Protein AF-A0A957F2E9-F1 (afdb_monomer_lite)

Radius of gyration: 25.38 Å; chains: 1; bounding box: 46×32×67 Å

Structure (mmCIF, N/CA/C/O backbone):
data_AF-A0A957F2E9-F1
#
_entry.id   AF-A0A957F2E9-F1
#
loop_
_atom_site.group_PDB
_atom_site.id
_atom_site.type_symbol
_atom_site.label_atom_id
_atom_site.label_alt_id
_atom_site.label_comp_id
_atom_site.label_asym_id
_atom_site.label_entity_id
_atom_site.label_seq_id
_atom_site.pdbx_PDB_ins_code
_atom_site.Cartn_x
_atom_site.Cartn_y
_atom_site.Cartn_z
_atom_site.occupancy
_atom_site.B_iso_or_equiv
_atom_site.auth_seq_id
_atom_site.auth_comp_id
_atom_site.auth_asym_id
_atom_site.auth_atom_id
_atom_site.pdbx_PDB_model_num
ATOM 1 N N . MET A 1 1 ? -27.842 -9.057 45.967 1.00 50.12 1 MET A N 1
ATOM 2 C CA . MET A 1 1 ? -27.020 -7.829 46.070 1.00 50.12 1 MET A CA 1
ATOM 3 C C . MET A 1 1 ? -25.683 -7.947 45.326 1.00 50.12 1 MET A C 1
ATOM 5 O O . MET A 1 1 ? -25.455 -7.167 44.414 1.00 50.12 1 MET A O 1
ATOM 9 N N . LEU A 1 2 ? -24.852 -8.965 45.596 1.00 62.00 2 LEU A N 1
ATOM 10 C CA . LEU A 1 2 ? -23.533 -9.165 44.949 1.00 62.00 2 LEU A CA 1
ATOM 11 C C . LEU A 1 2 ? -23.543 -9.275 43.405 1.00 62.00 2 LEU A C 1
ATOM 13 O O . LEU A 1 2 ? -22.583 -8.877 42.754 1.00 62.00 2 LEU A O 1
ATOM 17 N N . ASN A 1 3 ? -24.626 -9.775 42.800 1.00 59.19 3 ASN A N 1
ATOM 18 C CA . ASN A 1 3 ? -24.697 -9.986 41.346 1.00 59.19 3 ASN A CA 1
ATOM 19 C C . ASN A 1 3 ? -25.051 -8.715 40.539 1.00 59.19 3 ASN A C 1
ATOM 21 O O . ASN A 1 3 ? -24.810 -8.659 39.336 1.00 59.19 3 ASN A O 1
ATOM 25 N N . GLN A 1 4 ? -25.625 -7.693 41.187 1.00 60.91 4 GLN A N 1
ATOM 26 C CA . GLN A 1 4 ? -25.982 -6.426 40.532 1.00 60.91 4 GLN A CA 1
ATOM 27 C C . GLN A 1 4 ? -24.738 -5.549 40.332 1.00 60.91 4 GLN A C 1
ATOM 29 O O . GLN A 1 4 ? -24.452 -5.147 39.209 1.00 60.91 4 GLN A O 1
ATOM 34 N N . LEU A 1 5 ? -23.899 -5.427 41.368 1.00 61.00 5 LEU A N 1
ATOM 35 C CA . LEU A 1 5 ? -22.636 -4.675 41.319 1.00 61.00 5 LEU A CA 1
ATOM 36 C C . LEU A 1 5 ? -21.675 -5.174 40.222 1.00 61.00 5 LEU A C 1
ATOM 38 O O . LEU A 1 5 ? -20.980 -4.384 39.586 1.00 61.00 5 LEU A O 1
ATOM 42 N N . ARG A 1 6 ? -21.664 -6.487 39.951 1.00 64.44 6 ARG A N 1
ATOM 43 C CA . ARG A 1 6 ? -20.811 -7.095 38.916 1.00 64.44 6 ARG A CA 1
ATOM 44 C C . ARG A 1 6 ? -21.291 -6.790 37.491 1.00 64.44 6 ARG A C 1
ATOM 46 O O . ARG A 1 6 ? -20.469 -6.618 36.596 1.00 64.44 6 ARG A O 1
ATOM 53 N N . ARG A 1 7 ? -22.610 -6.704 37.273 1.00 61.69 7 ARG A N 1
ATOM 54 C CA . ARG A 1 7 ? -23.204 -6.384 35.961 1.00 61.69 7 ARG A CA 1
ATOM 55 C C . ARG A 1 7 ? -23.017 -4.918 35.587 1.00 61.69 7 ARG A C 1
ATOM 57 O O . ARG A 1 7 ? -22.755 -4.631 34.423 1.00 61.69 7 ARG A O 1
ATOM 64 N N . ASP A 1 8 ? -23.098 -4.020 36.560 1.00 62.47 8 ASP A N 1
ATOM 65 C CA . ASP A 1 8 ? -22.945 -2.584 36.318 1.00 62.47 8 ASP A CA 1
ATOM 66 C C . ASP A 1 8 ? -21.482 -2.213 36.037 1.00 62.47 8 ASP A C 1
ATOM 68 O O . ASP A 1 8 ? -21.207 -1.412 35.145 1.00 62.47 8 ASP A O 1
ATOM 72 N N . SER A 1 9 ? -20.539 -2.885 36.706 1.00 62.75 9 SER A N 1
ATOM 73 C CA . SER A 1 9 ? -19.100 -2.744 36.444 1.00 62.75 9 SER A CA 1
ATOM 74 C C . SER A 1 9 ? -18.685 -3.314 35.074 1.00 62.75 9 SER A C 1
ATOM 76 O O . SER A 1 9 ? -17.846 -2.743 34.385 1.00 62.75 9 SER A O 1
ATOM 78 N N . LEU A 1 10 ? -19.325 -4.401 34.619 1.00 68.12 10 LEU A N 1
ATOM 79 C CA . LEU A 1 10 ? -1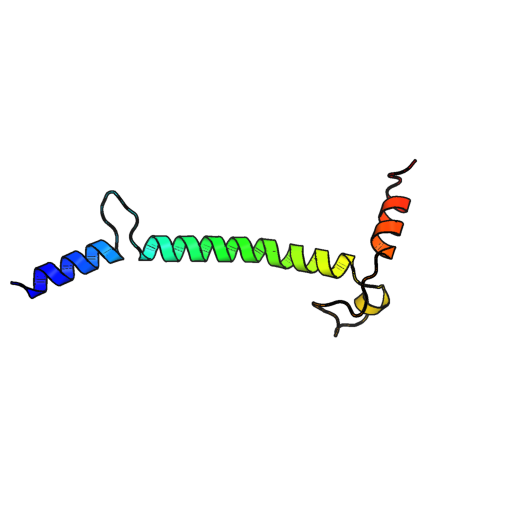9.145 -4.917 33.256 1.00 68.12 10 LEU A CA 1
ATOM 80 C C . LEU A 1 10 ? -19.728 -3.958 32.209 1.00 68.12 10 LEU A C 1
ATOM 82 O O . LEU A 1 10 ? -19.073 -3.663 31.213 1.00 68.12 10 LEU A O 1
ATOM 86 N N . LYS A 1 11 ? -20.934 -3.424 32.428 1.00 64.6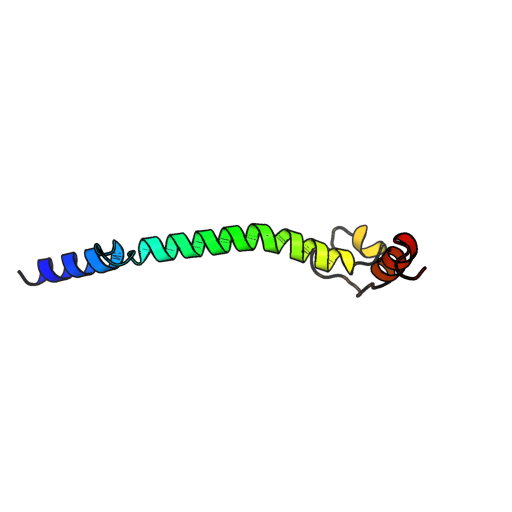9 11 LYS A N 1
ATOM 87 C CA . LYS A 1 11 ? -21.541 -2.462 31.497 1.00 64.69 11 LYS A CA 1
ATOM 88 C C . LYS A 1 11 ? -20.716 -1.184 31.363 1.00 64.69 11 LYS A C 1
ATOM 90 O O . LYS A 1 11 ? -20.538 -0.730 30.238 1.00 64.69 11 LYS A O 1
ATOM 95 N N . SER A 1 12 ? -20.181 -0.634 32.454 1.00 64.50 12 SER A N 1
ATOM 96 C CA . SER A 1 12 ? -19.347 0.576 32.391 1.00 64.50 12 SER A CA 1
ATOM 97 C C . SER A 1 12 ? -18.000 0.339 31.700 1.00 64.50 12 SER A C 1
ATOM 99 O O . SER A 1 12 ? -17.493 1.236 31.031 1.00 64.50 12 SER A O 1
ATOM 101 N N . PHE A 1 13 ? -17.452 -0.876 31.782 1.00 67.44 13 PHE A N 1
ATOM 102 C CA . PHE A 1 13 ? -16.238 -1.267 31.062 1.00 67.44 13 PHE A CA 1
ATOM 103 C C . PHE A 1 13 ? -16.471 -1.441 29.547 1.00 67.44 13 PHE A C 1
ATOM 105 O O . PHE A 1 13 ? -15.656 -1.004 28.734 1.00 67.44 13 PHE A O 1
ATOM 112 N N . PHE A 1 14 ? -17.607 -2.030 29.147 1.00 67.00 14 PHE A N 1
ATOM 113 C CA . PHE A 1 14 ? -17.943 -2.257 27.732 1.00 67.00 14 PHE A CA 1
ATOM 114 C C . PHE A 1 14 ? -18.500 -1.013 27.014 1.00 67.00 14 PHE A C 1
ATOM 116 O O . PHE A 1 14 ? -18.110 -0.753 25.875 1.00 67.00 14 PHE A O 1
ATOM 123 N N . LEU A 1 15 ? -19.386 -0.240 27.655 1.00 67.62 15 LEU A N 1
ATOM 124 C CA . LEU A 1 15 ? -20.025 0.952 27.069 1.00 67.62 15 LEU A CA 1
ATOM 125 C C . LEU A 1 15 ? -19.252 2.256 27.325 1.00 67.62 15 LEU A C 1
ATOM 127 O O . LEU A 1 15 ? -19.501 3.248 26.644 1.00 67.62 15 LEU A O 1
ATOM 131 N N . GLY A 1 16 ? -18.276 2.244 28.235 1.00 63.62 16 GLY A N 1
ATOM 132 C CA . GLY A 1 16 ? -17.489 3.421 28.591 1.00 63.62 16 GLY A CA 1
ATOM 133 C C . GLY A 1 16 ? -18.144 4.264 29.678 1.00 63.62 16 GLY A C 1
ATOM 134 O O . GLY A 1 16 ? -19.342 4.170 29.948 1.00 63.62 16 GLY A O 1
ATOM 135 N N . ASN A 1 17 ? -17.329 5.097 30.320 1.00 65.06 17 ASN A N 1
ATOM 136 C CA . ASN A 1 17 ? -17.758 6.041 31.351 1.00 65.06 17 ASN A CA 1
ATOM 137 C C . ASN A 1 17 ? -17.569 7.474 30.823 1.00 65.06 17 ASN A C 1
ATOM 139 O O . ASN A 1 17 ? -16.850 7.677 29.851 1.00 65.06 17 ASN A O 1
ATOM 143 N N . ARG A 1 18 ? -18.165 8.488 31.468 1.00 59.62 18 ARG A N 1
ATOM 144 C CA . ARG A 1 18 ? -18.210 9.899 30.991 1.00 59.62 18 ARG A CA 1
ATOM 145 C C . ARG A 1 18 ? -16.853 10.535 30.614 1.00 59.62 18 ARG A C 1
ATOM 147 O O . ARG A 1 18 ? -16.851 11.575 29.969 1.00 59.62 18 ARG A O 1
ATOM 154 N N . THR A 1 19 ? -15.733 9.922 30.994 1.00 63.38 19 THR A N 1
ATOM 155 C CA . THR A 1 19 ? -14.363 10.412 30.764 1.00 63.38 19 THR A CA 1
ATOM 156 C C . THR A 1 19 ? -13.562 9.556 29.771 1.00 63.38 19 THR A C 1
ATOM 158 O O . THR A 1 19 ? -12.542 10.016 29.267 1.00 63.38 19 THR A O 1
ATOM 161 N N . GLN A 1 20 ? -13.980 8.319 29.472 1.00 64.88 20 GLN A N 1
ATOM 162 C CA . GLN A 1 20 ? -13.228 7.403 28.606 1.00 64.88 20 GLN A CA 1
ATOM 163 C C . GLN A 1 20 ? -14.154 6.607 27.687 1.00 64.88 20 GLN A C 1
ATOM 165 O O . GLN A 1 20 ? -15.115 5.981 28.142 1.00 64.88 20 GLN A O 1
ATOM 170 N N . TYR A 1 21 ? -13.820 6.601 26.395 1.00 68.44 21 TYR A N 1
ATOM 171 C CA . TYR A 1 21 ? -14.484 5.770 25.397 1.00 68.44 21 TYR A CA 1
ATOM 172 C C . TYR A 1 21 ? -14.428 4.293 25.808 1.00 68.44 21 TYR A C 1
ATOM 174 O O . TYR A 1 21 ? -13.367 3.777 26.165 1.00 68.44 21 TYR A O 1
ATOM 182 N N . GLY A 1 22 ? -15.581 3.621 25.778 1.00 81.38 22 GLY A N 1
ATOM 183 C CA . GLY A 1 22 ? -15.684 2.201 26.111 1.00 81.38 22 GLY A CA 1
ATOM 184 C C . GLY A 1 22 ? -14.909 1.322 25.135 1.00 81.38 22 GLY A C 1
ATOM 185 O O . GLY A 1 22 ? -14.666 1.712 23.990 1.00 81.38 22 GLY A O 1
ATOM 186 N N . LEU A 1 23 ? -14.564 0.104 25.564 1.00 85.00 23 LEU A N 1
ATOM 187 C CA . LEU A 1 23 ? -13.843 -0.857 24.720 1.00 85.00 23 LEU A CA 1
ATOM 188 C C . LEU A 1 23 ? -14.514 -1.076 23.362 1.00 85.00 23 LEU A C 1
ATOM 190 O O . LEU A 1 23 ? -13.818 -1.164 22.355 1.00 85.00 23 LEU A O 1
ATOM 194 N N . LEU A 1 24 ? -15.850 -1.114 23.320 1.00 85.31 24 LEU A N 1
ATOM 195 C CA . LEU A 1 24 ? -16.590 -1.290 22.073 1.00 85.31 24 LEU A CA 1
ATOM 196 C C . LEU A 1 24 ? -16.314 -0.155 21.077 1.00 85.31 24 LEU A C 1
ATOM 198 O O . LEU A 1 24 ? -16.069 -0.419 19.903 1.00 85.31 24 LEU A O 1
ATOM 202 N N . PHE A 1 25 ? -16.307 1.095 21.545 1.00 86.44 25 PHE A N 1
ATOM 203 C CA . PHE A 1 25 ? -16.019 2.247 20.692 1.00 86.44 25 PHE A CA 1
ATOM 204 C C . PHE A 1 25 ? -14.580 2.208 20.176 1.00 86.44 25 PHE A C 1
ATOM 206 O O . PHE A 1 25 ? -14.358 2.413 18.988 1.00 86.44 25 PHE A O 1
ATOM 213 N N . ASN A 1 26 ? -13.613 1.879 21.038 1.00 89.00 26 ASN A N 1
ATOM 214 C CA . ASN A 1 26 ? -12.212 1.776 20.630 1.00 89.00 26 ASN A CA 1
ATOM 215 C C . ASN A 1 26 ? -12.010 0.673 19.586 1.00 89.00 26 ASN A C 1
ATOM 217 O O . ASN A 1 26 ? -11.329 0.897 18.592 1.00 89.00 26 ASN A O 1
ATOM 221 N N . VAL A 1 27 ? -12.635 -0.495 19.767 1.00 93.25 27 VAL A N 1
ATOM 222 C CA . VAL A 1 27 ? -12.581 -1.583 18.779 1.00 93.25 27 VAL A CA 1
ATOM 223 C C . VAL A 1 27 ? -13.152 -1.127 17.438 1.00 93.25 27 VAL A C 1
ATOM 225 O O . VAL A 1 27 ? -12.502 -1.311 16.414 1.00 93.25 27 VAL A O 1
ATOM 228 N N . VAL A 1 28 ? -14.325 -0.486 17.432 1.00 94.88 28 VAL A N 1
ATOM 229 C CA . VAL A 1 28 ? -14.933 0.046 16.201 1.00 94.88 28 VAL A CA 1
ATOM 230 C C . VAL A 1 28 ? -14.042 1.109 15.553 1.00 94.88 28 VAL A C 1
ATOM 232 O O . VAL A 1 28 ? -13.844 1.075 14.341 1.00 94.88 28 VAL A O 1
ATOM 235 N N . LEU A 1 29 ? -13.458 2.012 16.343 1.00 94.44 29 LEU A N 1
ATOM 236 C CA . LEU A 1 29 ? -12.537 3.039 15.862 1.00 94.44 29 LEU A CA 1
ATOM 237 C C . LEU A 1 29 ? -11.297 2.419 15.208 1.00 94.44 29 LEU A C 1
ATOM 239 O O . LEU A 1 29 ? -10.946 2.796 14.094 1.00 94.44 29 LEU A O 1
ATOM 243 N N . TYR A 1 30 ? -10.650 1.451 15.859 1.00 96.31 30 TYR A N 1
ATOM 244 C CA . TYR A 1 30 ? -9.482 0.777 15.293 1.00 96.31 30 TYR A CA 1
ATOM 245 C C . TYR A 1 30 ? -9.830 -0.037 14.046 1.00 96.31 30 TYR A C 1
ATOM 247 O O . TYR A 1 30 ? -9.068 -0.003 13.083 1.00 96.31 30 TYR A O 1
ATOM 255 N N . LEU A 1 31 ? -10.984 -0.711 14.014 1.00 97.81 31 LEU A N 1
ATOM 256 C CA . LEU A 1 31 ? -11.466 -1.392 12.8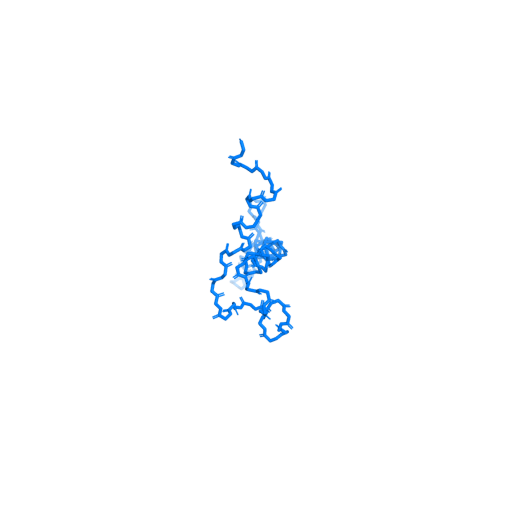10 1.00 97.81 31 LEU A CA 1
ATOM 257 C C . LEU A 1 31 ? -11.676 -0.410 11.654 1.00 97.81 31 LEU A C 1
ATOM 259 O O . LEU A 1 31 ? -11.258 -0.696 10.535 1.00 97.81 31 LEU A O 1
ATOM 263 N N . LEU A 1 32 ? -12.266 0.758 11.923 1.00 97.88 32 LEU A N 1
ATOM 264 C CA . LEU A 1 32 ? -12.446 1.809 10.925 1.00 97.88 32 LEU A CA 1
ATOM 265 C C . LEU A 1 32 ? -11.095 2.332 10.418 1.00 97.88 32 LEU A C 1
ATOM 267 O O . LEU A 1 32 ? -10.898 2.445 9.212 1.00 97.88 32 LEU A O 1
ATOM 271 N N . LEU A 1 33 ? -10.149 2.604 11.321 1.00 97.75 33 LEU A N 1
ATOM 272 C CA . LEU A 1 33 ? -8.803 3.054 10.961 1.00 97.75 33 LEU A CA 1
ATOM 273 C C . LEU A 1 33 ? -8.060 2.017 10.112 1.00 97.75 33 LEU A C 1
ATOM 275 O O . LEU A 1 33 ? -7.444 2.382 9.113 1.00 97.75 33 LEU A O 1
ATOM 279 N N . ILE A 1 34 ? -8.150 0.732 10.464 1.00 97.69 34 ILE A N 1
ATOM 280 C CA . ILE A 1 34 ? -7.569 -0.360 9.676 1.00 97.69 34 ILE A CA 1
ATOM 281 C C . ILE A 1 34 ? -8.242 -0.451 8.306 1.00 97.69 34 ILE A C 1
ATOM 283 O O . ILE A 1 34 ? -7.542 -0.585 7.308 1.00 97.69 34 ILE A O 1
ATOM 287 N N . ALA A 1 35 ? -9.571 -0.350 8.233 1.00 97.94 35 ALA A N 1
ATOM 288 C CA . ALA A 1 35 ? -10.300 -0.407 6.968 1.00 97.94 35 ALA A CA 1
ATOM 289 C C . ALA A 1 35 ? -9.895 0.741 6.035 1.00 97.94 35 ALA A C 1
ATOM 291 O O . ALA A 1 35 ? -9.580 0.507 4.871 1.00 97.94 35 ALA A O 1
ATOM 292 N N . ILE A 1 36 ? -9.830 1.969 6.556 1.00 97.75 36 ILE A N 1
ATOM 293 C CA . ILE A 1 36 ? -9.359 3.134 5.800 1.00 97.75 36 ILE A CA 1
ATOM 294 C C . ILE A 1 36 ? -7.905 2.922 5.367 1.00 97.75 36 ILE A C 1
ATOM 296 O O . ILE A 1 36 ? -7.590 3.068 4.189 1.00 97.75 36 ILE A O 1
ATOM 300 N N . GLY A 1 37 ? -7.027 2.517 6.288 1.00 97.62 37 GLY A N 1
ATOM 301 C CA . GLY A 1 37 ? -5.628 2.221 5.983 1.00 97.62 37 GLY A CA 1
ATOM 302 C C . GLY A 1 37 ? -5.485 1.171 4.881 1.00 97.62 37 GLY A C 1
ATOM 303 O O . GLY A 1 37 ? -4.714 1.362 3.949 1.00 97.62 37 GLY A O 1
ATOM 304 N N . PHE A 1 38 ? -6.279 0.103 4.928 1.00 97.50 38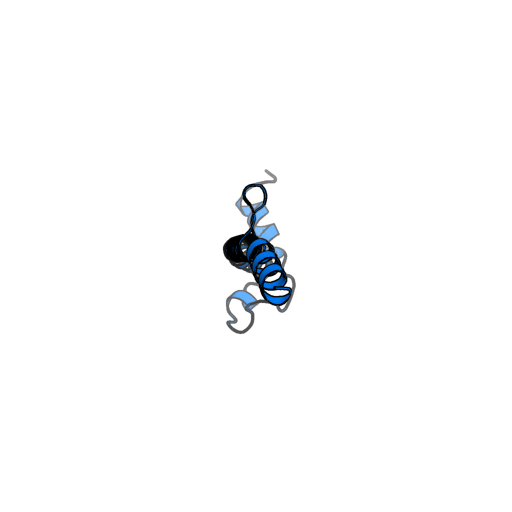 PHE A N 1
ATOM 305 C CA . PHE A 1 38 ? -6.296 -0.947 3.915 1.00 97.50 38 PHE A CA 1
ATOM 306 C C . PHE A 1 38 ? -6.747 -0.431 2.543 1.00 97.50 38 PHE A C 1
ATOM 308 O O . PHE A 1 38 ? -6.099 -0.740 1.544 1.00 97.50 38 PHE A O 1
ATOM 315 N N . VAL A 1 39 ? -7.798 0.398 2.486 1.00 97.62 39 VAL A N 1
ATOM 316 C CA . VAL A 1 39 ? -8.285 1.015 1.236 1.00 97.62 39 VAL A CA 1
ATOM 317 C C . VAL A 1 39 ? -7.191 1.834 0.545 1.00 97.62 39 VAL A C 1
ATOM 319 O O . VAL A 1 39 ? -7.106 1.805 -0.680 1.00 97.62 39 VAL A O 1
ATOM 322 N N . TYR A 1 40 ? -6.330 2.519 1.302 1.00 96.12 40 TYR A N 1
ATOM 323 C CA . TYR A 1 40 ? -5.198 3.268 0.742 1.00 96.12 40 TYR A CA 1
ATOM 324 C C . TYR A 1 40 ? -3.975 2.394 0.444 1.00 96.12 40 TYR A C 1
ATOM 326 O O . TYR A 1 40 ? -3.329 2.563 -0.590 1.00 96.12 40 TYR A O 1
ATOM 334 N N . LEU A 1 41 ? -3.642 1.458 1.332 1.00 96.88 41 LEU A N 1
ATOM 335 C CA . LEU A 1 41 ? -2.446 0.627 1.195 1.00 96.88 41 LEU A CA 1
ATOM 336 C C . LEU A 1 41 ? -2.567 -0.382 0.053 1.00 96.88 41 LEU A C 1
ATOM 338 O O . LEU A 1 41 ? -1.583 -0.608 -0.644 1.00 96.88 41 LEU A O 1
ATOM 342 N N . TYR A 1 42 ? -3.748 -0.960 -0.174 1.00 95.19 42 TYR A N 1
ATOM 343 C CA . TYR A 1 42 ? -3.967 -1.938 -1.242 1.00 95.19 42 TYR A CA 1
ATOM 344 C C . TYR A 1 42 ? -3.552 -1.419 -2.634 1.00 95.19 42 TYR A C 1
ATOM 346 O O . TYR A 1 42 ? -2.683 -2.038 -3.254 1.00 95.19 42 TYR A O 1
ATOM 354 N N . PRO A 1 43 ? -4.098 -0.293 -3.146 1.00 96.00 43 PRO A N 1
ATOM 355 C CA . PRO A 1 43 ? -3.710 0.216 -4.458 1.00 96.00 43 PRO A CA 1
ATOM 356 C C . PRO A 1 43 ? -2.250 0.675 -4.488 1.00 96.00 43 PRO A C 1
ATOM 358 O O . PRO A 1 43 ? -1.585 0.483 -5.501 1.00 96.00 43 PRO A O 1
ATOM 361 N N . LEU A 1 44 ? -1.723 1.223 -3.388 1.00 96.56 44 LEU A N 1
ATOM 362 C CA . LEU A 1 44 ? -0.330 1.664 -3.311 1.00 96.56 44 LEU A CA 1
ATOM 363 C C . LEU A 1 44 ? 0.643 0.486 -3.439 1.00 96.56 44 LEU A C 1
ATOM 365 O O . LEU A 1 44 ? 1.578 0.542 -4.236 1.00 96.56 44 LEU A O 1
ATOM 369 N N . LEU A 1 45 ? 0.396 -0.603 -2.708 1.00 96.00 45 LEU A N 1
ATOM 370 C CA . LEU A 1 45 ? 1.185 -1.831 -2.808 1.00 96.00 45 LEU A CA 1
ATOM 371 C C . LEU A 1 45 ? 1.047 -2.465 -4.193 1.00 96.00 45 LEU A C 1
ATOM 373 O O . LEU A 1 45 ? 2.044 -2.888 -4.773 1.00 96.00 45 LEU A O 1
ATOM 377 N N . PHE A 1 46 ? -0.163 -2.481 -4.757 1.00 94.56 46 PHE A N 1
ATOM 378 C CA . PHE A 1 46 ? -0.383 -2.972 -6.114 1.00 94.56 46 PHE A CA 1
ATOM 379 C C . PHE A 1 46 ? 0.420 -2.171 -7.149 1.00 94.56 46 PHE A C 1
ATOM 381 O O . PHE A 1 46 ? 1.067 -2.763 -8.014 1.00 94.56 46 PHE A O 1
ATOM 388 N N . MET A 1 47 ? 0.432 -0.840 -7.047 1.00 94.88 47 MET A N 1
ATOM 389 C CA . MET A 1 47 ? 1.233 0.021 -7.921 1.00 94.88 47 MET A CA 1
ATOM 390 C C . MET A 1 47 ? 2.734 -0.197 -7.718 1.00 94.88 47 MET A C 1
ATOM 392 O O . MET A 1 47 ? 3.456 -0.279 -8.706 1.00 94.88 47 MET A O 1
ATOM 396 N N . PHE A 1 48 ? 3.191 -0.358 -6.474 1.00 95.00 48 PHE A N 1
ATOM 397 C CA . PHE A 1 48 ? 4.595 -0.630 -6.152 1.00 95.00 48 PHE A CA 1
ATOM 398 C C . PHE A 1 48 ? 5.091 -1.961 -6.735 1.00 95.00 48 PHE A C 1
ATOM 400 O O . PHE A 1 48 ? 6.171 -2.037 -7.312 1.00 95.00 48 PHE A O 1
ATOM 407 N N . VAL A 1 49 ? 4.297 -3.025 -6.623 1.00 94.56 49 VAL A N 1
ATOM 408 C CA . VAL A 1 49 ? 4.625 -4.309 -7.254 1.00 94.56 49 VAL A CA 1
ATOM 409 C C . VAL A 1 49 ? 4.602 -4.160 -8.774 1.00 94.56 49 VAL A C 1
ATOM 411 O O . VAL A 1 49 ? 5.496 -4.640 -9.463 1.00 94.56 49 VAL A O 1
ATOM 414 N N . THR A 1 50 ? 3.586 -3.483 -9.313 1.00 94.25 50 THR A N 1
ATOM 415 C CA . THR A 1 50 ? 3.405 -3.322 -10.762 1.00 94.25 5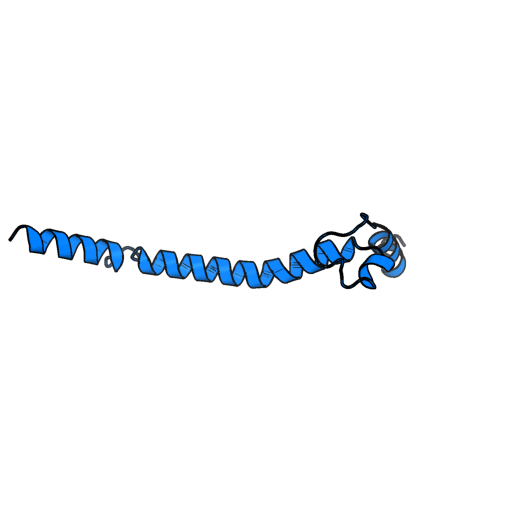0 THR A CA 1
ATOM 416 C C . THR A 1 50 ? 4.522 -2.499 -11.400 1.00 94.25 50 THR A C 1
ATOM 418 O O . THR A 1 50 ? 4.942 -2.821 -12.507 1.00 94.25 50 THR A O 1
ATOM 421 N N . SER A 1 51 ? 5.072 -1.496 -10.711 1.00 94.25 51 SER A N 1
ATOM 422 C CA . SER A 1 51 ? 6.213 -0.727 -11.220 1.00 94.25 51 SER A CA 1
ATOM 423 C C . SER A 1 51 ? 7.486 -1.567 -11.364 1.00 94.25 51 SER A C 1
ATOM 425 O O . SER A 1 51 ? 8.332 -1.239 -12.197 1.00 94.25 51 SER A O 1
ATOM 427 N N . LEU A 1 52 ? 7.593 -2.669 -10.614 1.00 95.06 52 LEU A N 1
ATOM 428 C CA . LEU A 1 52 ? 8.692 -3.636 -10.678 1.00 95.06 52 LEU A CA 1
ATOM 429 C C . LEU A 1 52 ? 8.458 -4.782 -11.681 1.00 95.06 52 LEU A C 1
ATOM 431 O O . LEU A 1 52 ? 9.361 -5.595 -11.861 1.00 95.06 52 LEU A O 1
ATOM 435 N N . LYS A 1 53 ? 7.285 -4.879 -12.324 1.00 94.50 53 LYS A N 1
ATOM 436 C CA . LYS A 1 53 ? 6.978 -5.949 -13.293 1.00 94.50 53 LYS A CA 1
ATOM 437 C C . LYS A 1 53 ? 7.648 -5.708 -14.643 1.00 94.50 53 LYS A C 1
ATOM 439 O O . LYS A 1 53 ? 7.697 -4.576 -15.134 1.00 94.50 53 LYS A O 1
ATOM 444 N N . SER A 1 54 ? 8.100 -6.786 -15.283 1.00 94.38 54 SER A N 1
ATOM 445 C CA . SER A 1 54 ? 8.527 -6.745 -16.682 1.00 94.38 54 SER A CA 1
ATOM 446 C C . SER A 1 54 ? 7.320 -6.610 -17.628 1.00 94.38 54 SER A C 1
ATOM 448 O O . SER A 1 54 ? 6.187 -6.913 -17.241 1.00 94.38 54 SER A O 1
ATOM 450 N N . PRO A 1 55 ? 7.510 -6.180 -18.890 1.00 91.62 55 PRO A N 1
ATOM 451 C CA . PRO A 1 55 ? 6.415 -6.111 -19.859 1.00 91.62 55 PRO A CA 1
ATOM 452 C C . PRO A 1 55 ? 5.708 -7.455 -20.087 1.00 91.62 55 PRO A C 1
ATOM 454 O O . PRO A 1 55 ? 4.506 -7.473 -20.332 1.00 91.62 55 PRO A O 1
ATOM 457 N N . ALA A 1 56 ? 6.432 -8.574 -19.979 1.00 92.75 56 ALA A N 1
ATOM 458 C CA . ALA A 1 56 ? 5.853 -9.911 -20.094 1.00 92.75 56 ALA A CA 1
ATOM 459 C C . ALA A 1 56 ? 4.951 -10.247 -18.892 1.00 92.75 56 ALA A C 1
ATOM 461 O O . ALA A 1 56 ? 3.852 -10.768 -19.080 1.00 92.75 56 ALA A O 1
ATOM 462 N N . ASP A 1 57 ? 5.368 -9.873 -17.678 1.00 92.19 57 ASP A N 1
ATOM 463 C CA . ASP A 1 57 ? 4.574 -10.050 -16.456 1.00 92.19 57 ASP A CA 1
ATOM 464 C C . ASP A 1 57 ? 3.284 -9.219 -16.468 1.00 92.19 57 ASP A C 1
ATOM 466 O O . ASP A 1 57 ? 2.269 -9.651 -15.930 1.00 92.19 57 ASP A O 1
ATOM 470 N N . LEU A 1 58 ? 3.284 -8.045 -17.110 1.00 90.12 58 LEU A N 1
ATOM 471 C CA . LEU A 1 58 ? 2.078 -7.218 -17.265 1.00 90.12 58 LEU A CA 1
ATOM 472 C C . LEU A 1 58 ? 1.025 -7.854 -18.184 1.00 90.12 58 LEU A C 1
ATOM 474 O O . LEU A 1 58 ? -0.165 -7.588 -18.029 1.00 90.12 58 LEU A O 1
ATOM 478 N N . LEU A 1 59 ? 1.459 -8.678 -19.139 1.00 92.25 59 LEU A N 1
ATOM 479 C CA . LEU A 1 59 ? 0.581 -9.383 -20.074 1.00 92.25 59 LEU A CA 1
ATOM 480 C C . LEU A 1 59 ? 0.113 -10.737 -19.527 1.00 92.25 59 LEU A C 1
ATOM 482 O O . LEU A 1 59 ? -0.795 -11.344 -20.094 1.00 92.25 59 LEU A O 1
ATOM 486 N N . ASN A 1 60 ? 0.715 -11.211 -18.434 1.00 92.62 60 ASN A N 1
ATOM 487 C CA . ASN A 1 60 ? 0.379 -12.483 -17.818 1.00 92.62 60 ASN A CA 1
ATOM 488 C C . ASN A 1 60 ? -0.604 -12.287 -16.644 1.00 92.62 60 ASN A C 1
ATOM 490 O O . ASN A 1 60 ? -0.198 -11.840 -15.568 1.00 92.62 60 ASN A O 1
ATOM 494 N N . PRO A 1 61 ? -1.883 -12.690 -16.779 1.00 89.19 61 PRO A N 1
ATOM 495 C CA . PRO A 1 61 ? -2.874 -12.528 -15.714 1.00 89.19 61 PRO A CA 1
ATOM 496 C C . PRO A 1 61 ? -2.583 -13.383 -14.470 1.00 89.19 61 PRO A C 1
ATOM 498 O O . PRO A 1 61 ? -3.169 -13.143 -13.417 1.00 89.19 61 PRO A O 1
ATOM 501 N N . MET A 1 62 ? -1.675 -14.362 -14.557 1.00 91.00 62 MET A N 1
ATOM 502 C CA . MET A 1 62 ? -1.257 -15.176 -13.412 1.00 91.00 62 MET A CA 1
ATOM 503 C C . MET A 1 62 ? -0.279 -14.435 -12.483 1.00 91.00 62 MET A C 1
ATOM 505 O O . MET A 1 62 ? -0.079 -14.857 -11.346 1.00 91.00 62 MET A O 1
ATOM 509 N N . VAL A 1 63 ? 0.309 -13.317 -12.928 1.00 88.81 63 VAL A N 1
ATOM 510 C CA . VAL A 1 63 ? 1.338 -12.562 -12.193 1.00 88.81 63 VAL A CA 1
ATOM 511 C C . VAL A 1 63 ? 0.728 -11.297 -11.583 1.00 88.81 63 VAL A C 1
ATOM 513 O O . VAL A 1 63 ? 0.986 -10.162 -11.992 1.00 88.81 63 VAL A O 1
ATOM 516 N N . GLN A 1 64 ? -0.136 -11.477 -10.582 1.00 88.00 64 GLN A N 1
ATOM 517 C CA . GLN A 1 64 ? -0.862 -10.358 -9.969 1.00 88.00 64 GLN A CA 1
ATOM 518 C C . GLN A 1 64 ? -0.076 -9.673 -8.839 1.00 88.00 64 GLN A C 1
ATOM 520 O O . GLN A 1 64 ? 0.032 -8.446 -8.843 1.00 88.00 64 GLN A O 1
ATOM 525 N N . TRP A 1 65 ? 0.496 -10.448 -7.914 1.00 88.62 65 TRP A N 1
ATOM 526 C CA . TRP A 1 65 ? 1.012 -9.943 -6.631 1.00 88.62 65 TRP A CA 1
ATOM 527 C C . TRP A 1 65 ? 2.528 -9.981 -6.472 1.00 88.62 65 TRP A C 1
ATOM 529 O O . TRP A 1 65 ? 3.084 -9.148 -5.766 1.00 88.62 65 TRP A O 1
ATOM 539 N N . ILE A 1 66 ? 3.192 -10.948 -7.094 1.00 92.06 66 ILE A N 1
ATOM 540 C CA . ILE A 1 66 ? 4.635 -11.153 -6.971 1.00 92.06 66 ILE A CA 1
ATOM 541 C C . ILE A 1 66 ? 5.163 -11.281 -8.399 1.00 92.06 66 ILE A C 1
ATOM 543 O O . ILE A 1 66 ? 4.673 -12.159 -9.110 1.00 92.06 66 ILE A O 1
ATOM 547 N N . PRO A 1 67 ? 6.073 -10.401 -8.849 1.00 91.56 67 PRO A N 1
ATOM 548 C CA . PRO A 1 67 ? 6.625 -10.475 -10.194 1.00 91.56 67 PRO A CA 1
ATOM 549 C C . PRO A 1 67 ? 7.509 -11.719 -10.329 1.00 91.56 67 PRO A C 1
ATOM 551 O O . PRO A 1 67 ? 8.058 -12.207 -9.339 1.00 91.56 67 PRO A O 1
ATOM 554 N N . THR A 1 68 ? 7.654 -12.234 -11.547 1.00 92.44 68 THR A N 1
ATOM 555 C CA . THR A 1 68 ? 8.536 -13.384 -11.797 1.00 92.44 68 THR A CA 1
ATOM 556 C C . THR A 1 68 ? 10.008 -12.980 -11.721 1.00 92.44 68 THR A C 1
ATOM 558 O O . THR A 1 68 ? 10.850 -13.758 -11.275 1.00 92.44 68 THR A O 1
ATOM 561 N N . GLU A 1 69 ? 10.297 -11.728 -12.076 1.00 92.69 69 GLU A N 1
ATOM 562 C CA . GLU A 1 69 ? 11.606 -11.094 -11.991 1.00 92.69 69 GLU A CA 1
ATOM 563 C C . GLU A 1 69 ? 11.477 -9.627 -11.557 1.00 92.69 69 GLU A C 1
ATOM 565 O O . GLU A 1 69 ? 10.484 -8.958 -11.836 1.00 92.69 69 GLU A O 1
ATOM 570 N N . LEU A 1 70 ? 12.498 -9.092 -10.885 1.00 92.69 70 LEU A N 1
ATOM 571 C CA . LEU A 1 70 ? 12.536 -7.667 -10.553 1.00 92.69 70 LEU A CA 1
ATOM 572 C C . LEU A 1 70 ? 13.023 -6.861 -11.762 1.00 92.69 70 LEU A C 1
ATOM 574 O O . LEU A 1 70 ? 14.205 -6.894 -12.107 1.00 92.69 70 LEU A O 1
ATOM 578 N N . TYR A 1 71 ? 12.125 -6.095 -12.381 1.00 94.25 71 TYR A N 1
ATOM 579 C CA . TYR A 1 71 ? 12.406 -5.326 -13.588 1.00 94.25 71 TYR A CA 1
ATOM 580 C C . TYR A 1 71 ? 12.520 -3.820 -13.308 1.00 94.25 71 TYR A C 1
ATOM 582 O O . TYR A 1 71 ? 11.534 -3.087 -13.230 1.00 94.25 71 TYR A O 1
ATOM 590 N N . ALA A 1 72 ? 13.755 -3.320 -13.218 1.00 92.69 72 ALA A N 1
ATOM 591 C CA . ALA A 1 72 ? 14.034 -1.894 -13.006 1.00 92.69 72 ALA A CA 1
ATOM 592 C C . ALA A 1 72 ? 13.975 -1.039 -14.293 1.00 92.69 72 ALA A C 1
ATOM 594 O O . ALA A 1 72 ? 14.061 0.190 -14.228 1.00 92.69 72 ALA A O 1
ATOM 595 N N . GLY A 1 73 ? 13.814 -1.657 -15.472 1.00 91.31 73 GLY A N 1
ATOM 596 C CA . GLY A 1 73 ? 13.825 -0.954 -16.763 1.00 91.31 73 GLY A CA 1
ATOM 597 C C . GLY A 1 73 ? 12.721 0.101 -16.902 1.00 91.31 73 GLY A C 1
ATOM 598 O O . GLY A 1 73 ? 12.931 1.128 -17.550 1.00 91.31 73 GLY A O 1
ATOM 599 N N . ASN A 1 74 ? 11.584 -0.094 -16.224 1.00 91.38 74 ASN A N 1
ATOM 600 C CA . ASN A 1 74 ? 10.496 0.887 -16.169 1.00 91.38 74 ASN A CA 1
ATOM 601 C C . ASN A 1 74 ? 10.952 2.218 -15.557 1.00 91.38 74 ASN A C 1
ATOM 603 O O . ASN A 1 74 ? 10.622 3.279 -16.084 1.00 91.38 74 ASN A O 1
ATOM 607 N N . TYR A 1 75 ? 11.758 2.171 -14.493 1.00 91.69 75 TYR A N 1
ATOM 608 C CA . TYR A 1 75 ? 12.280 3.367 -13.833 1.00 91.69 75 TYR A CA 1
ATOM 609 C C . TYR A 1 75 ? 13.300 4.085 -14.712 1.00 91.69 75 TYR A C 1
ATOM 611 O O . TYR A 1 75 ? 13.189 5.290 -14.906 1.00 91.69 75 TYR A O 1
ATOM 619 N N . VAL A 1 76 ? 14.244 3.352 -15.316 1.00 91.44 76 VAL A N 1
ATOM 620 C CA . VAL A 1 76 ? 15.237 3.932 -16.241 1.00 91.44 76 VAL A CA 1
ATOM 621 C C . VAL A 1 76 ? 14.545 4.643 -17.405 1.00 91.44 76 VAL A C 1
ATOM 623 O O . VAL A 1 76 ? 14.903 5.767 -17.761 1.00 91.44 76 VAL A O 1
ATOM 626 N N . LYS A 1 77 ? 13.513 4.012 -17.978 1.00 90.69 77 LYS A N 1
ATOM 627 C CA . LYS A 1 77 ? 12.704 4.611 -19.040 1.00 90.69 77 LYS A CA 1
ATOM 628 C C . LYS A 1 77 ? 11.970 5.859 -18.551 1.00 90.69 77 LYS A C 1
ATOM 630 O O . LYS A 1 77 ? 11.995 6.864 -19.252 1.00 90.69 77 LYS A O 1
ATOM 635 N N . ALA A 1 78 ? 11.352 5.810 -17.371 1.00 90.81 78 ALA A N 1
ATOM 636 C CA . ALA A 1 78 ? 10.662 6.957 -16.789 1.00 90.81 78 ALA A CA 1
ATOM 637 C C . ALA A 1 78 ? 11.613 8.143 -16.576 1.00 90.81 78 ALA A C 1
ATOM 639 O O . ALA A 1 78 ? 11.303 9.233 -17.036 1.00 90.81 78 ALA A O 1
ATOM 640 N N . PHE A 1 79 ? 12.793 7.930 -15.984 1.00 92.56 79 PHE A N 1
ATOM 641 C CA . PHE A 1 79 ? 13.799 8.985 -15.795 1.00 92.56 79 PHE A CA 1
ATOM 642 C C . PHE A 1 79 ? 14.246 9.624 -17.114 1.00 92.56 79 PHE A C 1
ATOM 644 O O . PHE A 1 79 ? 14.392 10.842 -17.175 1.00 92.56 79 PHE A O 1
ATOM 651 N N . ARG A 1 80 ? 14.424 8.821 -18.174 1.00 90.75 80 ARG A N 1
ATOM 652 C CA . ARG A 1 80 ? 14.779 9.329 -19.508 1.00 90.75 80 ARG A CA 1
ATOM 653 C C . ARG A 1 80 ? 13.641 10.123 -20.156 1.00 90.75 80 ARG A C 1
ATOM 655 O O . ARG A 1 80 ? 13.905 11.136 -20.781 1.00 90.75 80 ARG A O 1
ATOM 662 N N . VAL A 1 81 ? 12.397 9.652 -20.057 1.00 90.94 81 VAL A N 1
ATOM 663 C CA . VAL A 1 81 ? 11.233 10.309 -20.688 1.00 90.94 81 VAL A CA 1
ATOM 664 C C . VAL A 1 81 ? 10.818 11.574 -19.938 1.00 90.94 81 VAL A C 1
ATOM 666 O O . VAL A 1 81 ? 10.381 12.533 -20.562 1.00 90.94 81 VAL A O 1
ATOM 669 N N . LEU A 1 82 ? 10.957 11.575 -18.613 1.00 89.88 82 LEU A N 1
ATOM 670 C CA . LEU A 1 82 ? 10.682 12.729 -17.755 1.00 89.88 82 LEU A CA 1
ATOM 671 C C . LEU A 1 82 ? 11.809 13.768 -17.768 1.00 89.88 82 LEU A C 1
ATOM 673 O O . LEU A 1 82 ? 11.663 14.798 -17.123 1.00 89.88 82 LEU A O 1
ATOM 677 N N . ASP A 1 83 ? 12.905 13.490 -18.479 1.00 85.00 83 ASP A N 1
ATOM 678 C CA . ASP A 1 83 ? 14.032 14.403 -18.655 1.00 85.00 83 ASP A CA 1
ATOM 679 C C . ASP A 1 83 ? 14.634 14.908 -17.329 1.00 85.00 83 ASP A C 1
ATOM 681 O O . ASP A 1 83 ? 14.999 16.062 -17.171 1.00 85.00 83 ASP A O 1
ATOM 685 N N . TYR A 1 84 ? 14.726 14.031 -16.326 1.00 80.31 84 TYR A N 1
ATOM 686 C CA . TYR A 1 84 ? 15.189 14.409 -14.980 1.00 80.31 84 TYR A CA 1
ATOM 687 C C . TYR A 1 84 ? 16.706 14.644 -14.869 1.00 80.31 84 TYR A C 1
ATOM 689 O O . TYR A 1 84 ? 17.181 15.056 -13.812 1.00 80.31 84 TYR A O 1
ATOM 697 N N . LEU A 1 85 ? 17.469 14.304 -15.911 1.00 72.62 85 LEU A N 1
ATOM 698 C CA . LEU A 1 85 ? 18.935 14.370 -15.947 1.00 72.62 85 LEU A CA 1
ATOM 699 C C . LEU A 1 85 ? 19.458 15.311 -17.049 1.00 72.62 85 LEU A C 1
ATOM 701 O O . LEU A 1 85 ? 20.654 15.248 -17.346 1.00 72.62 85 LEU A O 1
ATOM 705 N N . SER A 1 86 ? 18.586 16.105 -17.683 1.00 62.25 86 SER A N 1
ATOM 706 C CA . SER A 1 86 ? 18.992 17.129 -18.653 1.00 62.25 86 SER A CA 1
ATOM 707 C C . SER A 1 86 ? 19.555 18.388 -18.011 1.00 62.25 86 SER A C 1
ATOM 709 O O . SER A 1 86 ? 19.245 18.676 -16.831 1.00 62.25 86 SER A O 1
#

pLDDT: mean 84.88, std 13.45, range [50.12, 97.94]

Foldseek 3Di:
DVVVVVVVVVCCQQCHDPVDHHPVVVVVVVVVVVVVVCVVVVVVLQVVQVLQEDPVLVVDPVNRRHHPGGHCVSVVVVCVVVVVPD

Secondary structure (DSSP, 8-state):
-HHHHHHH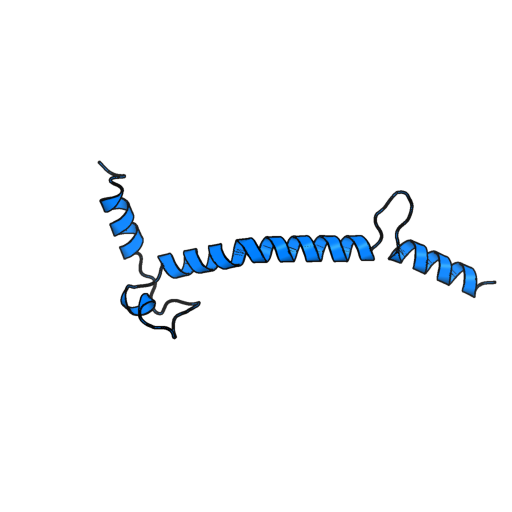HHHHHHHEETTEE-HHHHHHHHHHHHHHHHHHHHHHHHHHHHHT--HHHHH-TT-SSS-SS--THHHHHHHHHTTTT-

Sequence (86 aa):
MLNQLRRDSLKSFFLGNRTQYGLLFNVVLYLLLIAIGFVYLYPLLFMFVTSLKSPADLLNPMVQWIPTELYAGNYVKAFRVLDYLS